Protein AF-A0A936CNR9-F1 (afdb_monomer_lite)

Foldseek 3Di:
DDDVVVVVLLCDLQVDDQDACVQAPLHHHPDDPPCVSDDPDDDDGHSVNSVVRVLQLLLWAFAPPGDTHGDPDPVLSVQLVVLVVVCCVVAVVDPVNPLEDPPQSNLSSNLSVVQCLVCVVPPDRDCVPDDQWDADPVRGIYGHGHNPDPVSPPPD

Structure (mmCIF, N/CA/C/O backbone):
data_AF-A0A936CNR9-F1
#
_entry.id   AF-A0A936CNR9-F1
#
loop_
_atom_site.group_PDB
_atom_site.id
_atom_site.type_symbol
_atom_site.label_atom_id
_atom_site.label_alt_id
_atom_site.label_comp_id
_atom_site.label_asym_id
_atom_site.label_entity_id
_atom_site.label_seq_id
_atom_site.pdbx_PDB_ins_code
_atom_site.Cartn_x
_atom_site.Cartn_y
_atom_site.Cartn_z
_atom_site.occupancy
_atom_site.B_iso_or_equiv
_atom_site.auth_seq_id
_atom_site.auth_comp_id
_atom_site.auth_asym_id
_atom_site.auth_atom_id
_atom_site.pdbx_PDB_model_num
ATOM 1 N N . MET A 1 1 ? 12.093 21.769 -4.227 1.00 52.12 1 MET A N 1
ATOM 2 C CA . MET A 1 1 ? 13.228 20.841 -4.029 1.00 52.12 1 MET A CA 1
ATOM 3 C C . MET A 1 1 ? 12.918 19.589 -4.831 1.00 52.12 1 MET A C 1
ATOM 5 O O . MET A 1 1 ? 11.896 18.971 -4.563 1.00 52.12 1 MET A O 1
ATOM 9 N N . VAL A 1 2 ? 13.694 19.280 -5.871 1.00 58.59 2 VAL A N 1
ATOM 10 C CA . VAL A 1 2 ? 13.468 18.071 -6.682 1.00 58.59 2 VAL A CA 1
ATOM 11 C C . VAL A 1 2 ? 13.876 16.854 -5.850 1.00 58.59 2 VAL A C 1
ATOM 13 O O . VAL A 1 2 ? 14.953 16.842 -5.255 1.00 58.59 2 VAL A O 1
ATOM 16 N N . ASN A 1 3 ? 12.999 15.856 -5.747 1.00 85.56 3 ASN A N 1
ATOM 17 C CA . ASN A 1 3 ? 13.284 14.629 -5.010 1.00 85.56 3 ASN A CA 1
ATOM 18 C C . ASN A 1 3 ? 14.289 13.788 -5.813 1.00 85.56 3 ASN A C 1
ATOM 20 O O . ASN A 1 3 ? 13.908 13.142 -6.784 1.00 85.56 3 ASN A O 1
ATOM 24 N N . LYS A 1 4 ? 15.566 13.807 -5.411 1.00 90.31 4 LYS A N 1
ATOM 25 C CA . LYS A 1 4 ? 16.653 13.098 -6.104 1.00 90.31 4 LYS A CA 1
ATOM 26 C C . LYS A 1 4 ? 16.352 11.609 -6.308 1.00 90.31 4 LYS A C 1
ATOM 28 O O . LYS A 1 4 ? 16.539 11.105 -7.401 1.00 90.31 4 LYS A O 1
ATOM 33 N N . LYS A 1 5 ? 15.782 10.936 -5.301 1.00 86.31 5 LYS A N 1
ATOM 34 C CA . LYS A 1 5 ? 15.428 9.510 -5.402 1.00 86.31 5 LYS A CA 1
ATOM 35 C C . LYS A 1 5 ? 14.382 9.238 -6.481 1.00 86.31 5 LYS A C 1
ATOM 37 O O . LYS A 1 5 ? 14.422 8.190 -7.109 1.00 86.31 5 LYS A O 1
ATOM 42 N N . LEU A 1 6 ? 13.442 10.164 -6.669 1.00 88.25 6 LEU A N 1
ATOM 43 C CA . LEU A 1 6 ? 12.434 10.044 -7.718 1.00 88.25 6 LEU A CA 1
ATOM 44 C C . LEU A 1 6 ? 13.065 10.198 -9.106 1.00 88.25 6 LEU A C 1
ATOM 46 O O . LEU A 1 6 ? 12.706 9.453 -10.006 1.00 88.25 6 LEU A O 1
ATOM 50 N N . GLN A 1 7 ? 14.009 11.127 -9.272 1.00 90.25 7 GLN A N 1
ATOM 51 C CA . GLN A 1 7 ? 14.729 11.291 -10.540 1.00 90.25 7 GLN A CA 1
ATOM 52 C C . GLN A 1 7 ? 15.596 10.070 -10.849 1.00 90.25 7 GLN A C 1
ATOM 54 O O . GLN A 1 7 ? 15.461 9.506 -11.926 1.00 90.25 7 GLN A O 1
ATOM 59 N N . ASP A 1 8 ? 16.373 9.592 -9.871 1.00 89.56 8 ASP A N 1
ATOM 60 C CA . ASP A 1 8 ? 17.184 8.378 -10.015 1.00 89.56 8 ASP A CA 1
ATOM 61 C C . ASP A 1 8 ? 16.314 7.162 -10.401 1.00 89.56 8 ASP A C 1
ATOM 63 O O . ASP A 1 8 ? 16.738 6.298 -11.167 1.00 89.56 8 ASP A O 1
ATOM 67 N N . PHE A 1 9 ? 15.087 7.079 -9.871 1.00 89.38 9 PHE A N 1
ATOM 68 C CA . PHE A 1 9 ? 14.122 6.049 -10.250 1.00 89.38 9 PHE A CA 1
ATOM 69 C C . PHE A 1 9 ? 13.637 6.213 -11.695 1.00 89.38 9 PHE A C 1
ATOM 71 O O . PHE A 1 9 ? 13.687 5.243 -12.445 1.00 89.38 9 PHE A O 1
ATOM 78 N N . ILE A 1 10 ? 13.199 7.415 -12.090 1.00 90.88 10 ILE A N 1
ATOM 79 C CA . ILE A 1 10 ? 12.713 7.698 -13.452 1.00 90.88 10 ILE A CA 1
ATOM 80 C C . ILE A 1 10 ? 13.811 7.398 -14.474 1.00 90.88 10 ILE A C 1
ATOM 82 O O . ILE A 1 10 ? 13.576 6.667 -15.427 1.00 90.88 10 ILE A O 1
ATOM 86 N N . GLU A 1 11 ? 15.034 7.878 -14.253 1.00 90.75 11 GLU A N 1
ATOM 87 C CA . GLU A 1 11 ? 16.159 7.618 -15.157 1.00 90.75 11 GLU A CA 1
ATOM 88 C C . GLU A 1 11 ? 16.412 6.115 -15.341 1.00 90.75 11 GLU A C 1
ATOM 90 O O . GLU A 1 11 ? 16.623 5.653 -16.464 1.00 90.75 11 GLU A O 1
ATOM 95 N N . LYS A 1 12 ? 16.341 5.321 -14.266 1.00 87.94 12 LYS A N 1
ATOM 96 C CA . LYS A 1 12 ? 16.475 3.858 -14.352 1.00 87.94 12 LYS A CA 1
ATOM 97 C C . LYS A 1 12 ? 15.287 3.186 -15.040 1.00 87.94 12 LYS A C 1
ATOM 99 O O . LYS A 1 12 ? 15.487 2.254 -15.813 1.00 87.94 12 LYS A O 1
ATOM 104 N N . ALA A 1 13 ? 14.071 3.645 -14.760 1.00 88.75 13 ALA A N 1
ATOM 105 C CA . ALA A 1 13 ? 12.848 3.119 -15.354 1.00 88.75 13 ALA A CA 1
ATOM 106 C C . ALA A 1 13 ? 12.725 3.443 -16.851 1.00 88.75 13 ALA A C 1
ATOM 108 O O . ALA A 1 13 ? 12.084 2.686 -17.565 1.00 88.75 13 ALA A O 1
ATOM 109 N N . GLU A 1 14 ? 13.341 4.524 -17.339 1.00 89.50 14 GLU A N 1
ATOM 110 C CA . GLU A 1 14 ? 13.354 4.886 -18.766 1.00 89.50 14 GLU A CA 1
ATOM 111 C C . GLU A 1 14 ? 14.557 4.300 -19.524 1.00 89.50 14 GLU A C 1
ATOM 113 O O . GLU A 1 14 ? 14.479 4.042 -20.723 1.00 89.50 14 GLU A O 1
ATOM 118 N N . SER A 1 15 ? 15.682 4.052 -18.847 1.00 86.25 15 SER A N 1
ATOM 119 C CA . SER A 1 15 ? 16.909 3.522 -19.472 1.00 86.25 15 SER A CA 1
ATOM 120 C C . SER A 1 15 ? 16.942 1.993 -19.622 1.00 86.25 15 SER A C 1
ATOM 122 O O . SER A 1 15 ? 18.002 1.440 -19.923 1.00 86.25 15 SER A O 1
ATOM 124 N N . VAL A 1 16 ? 15.801 1.321 -19.410 1.00 74.12 16 VAL A N 1
ATOM 125 C CA . VAL A 1 16 ? 15.668 -0.121 -19.134 1.00 74.12 16 VAL A CA 1
ATOM 126 C C . VAL A 1 16 ? 16.593 -1.000 -19.975 1.00 74.12 16 VAL A C 1
ATOM 128 O O . VAL A 1 16 ? 16.367 -1.254 -21.158 1.00 74.12 16 VAL A O 1
ATOM 131 N N . LYS A 1 17 ? 17.595 -1.551 -19.296 1.00 69.69 17 LYS A N 1
ATOM 132 C CA . LYS A 1 17 ? 18.256 -2.811 -19.627 1.00 69.69 17 LYS A CA 1
ATOM 133 C C . LYS A 1 17 ? 18.153 -3.672 -18.374 1.00 69.69 17 LYS A C 1
ATOM 135 O O . LYS A 1 17 ? 18.606 -3.227 -17.327 1.00 69.69 17 LYS A O 1
ATOM 140 N N . ASP A 1 18 ? 17.515 -4.835 -18.488 1.00 74.25 18 ASP A N 1
ATOM 141 C CA . ASP A 1 18 ? 17.369 -5.843 -17.427 1.00 74.25 18 ASP A CA 1
ATOM 142 C C . ASP A 1 18 ? 16.858 -5.291 -16.079 1.00 74.25 18 ASP A C 1
ATOM 144 O O . ASP A 1 18 ? 17.632 -5.094 -15.141 1.00 74.25 18 ASP A O 1
ATOM 148 N N . PRO A 1 19 ? 15.547 -5.017 -15.957 1.00 81.94 19 PRO A N 1
ATOM 149 C CA . PRO A 1 19 ? 14.991 -4.504 -14.715 1.00 81.94 19 PRO A CA 1
ATOM 150 C C . PRO A 1 19 ? 15.034 -5.532 -13.585 1.00 81.94 19 PRO A C 1
ATOM 152 O O . PRO A 1 19 ? 14.802 -6.725 -13.784 1.00 81.94 19 PRO A O 1
ATOM 155 N N . ASP A 1 20 ? 15.275 -5.031 -12.377 1.00 85.00 20 ASP A N 1
ATOM 156 C CA . ASP A 1 20 ? 15.376 -5.822 -11.157 1.00 85.00 20 ASP A CA 1
ATOM 157 C C . ASP A 1 20 ? 14.354 -5.380 -10.099 1.00 85.00 20 ASP A C 1
ATOM 159 O O . ASP A 1 20 ? 13.642 -4.383 -10.253 1.00 85.00 20 ASP A O 1
ATOM 163 N N . ALA A 1 21 ? 14.318 -6.106 -8.981 1.00 83.06 21 ALA A N 1
ATOM 164 C CA . ALA A 1 21 ? 13.454 -5.824 -7.834 1.00 83.06 21 ALA A CA 1
ATOM 165 C C . ALA A 1 21 ? 13.589 -4.396 -7.260 1.00 83.06 21 ALA A C 1
ATOM 167 O O . ALA A 1 21 ? 12.719 -3.955 -6.507 1.00 83.06 21 ALA A O 1
ATOM 168 N N . SER A 1 22 ? 14.679 -3.674 -7.555 1.00 81.44 22 SER A N 1
ATOM 169 C CA . SER A 1 22 ? 14.885 -2.302 -7.078 1.00 81.44 22 SER A CA 1
ATOM 170 C C . SER A 1 22 ? 14.088 -1.275 -7.878 1.00 81.44 22 SER A C 1
ATOM 172 O O . SER A 1 22 ? 13.784 -0.200 -7.353 1.00 81.44 22 SER A O 1
ATOM 174 N N . ILE A 1 23 ? 13.734 -1.605 -9.122 1.00 86.00 23 ILE A N 1
ATOM 175 C CA . ILE A 1 23 ? 12.967 -0.729 -10.006 1.00 86.00 23 ILE A CA 1
ATOM 176 C C . ILE A 1 23 ? 11.639 -1.322 -10.445 1.00 86.00 23 ILE A C 1
ATOM 178 O O . ILE A 1 23 ? 10.779 -0.546 -10.829 1.00 86.00 23 ILE A O 1
ATOM 182 N N . ALA A 1 24 ? 11.415 -2.629 -10.331 1.00 87.81 24 ALA A N 1
ATOM 183 C CA . ALA A 1 24 ? 10.168 -3.267 -10.731 1.00 87.81 24 ALA A CA 1
ATOM 184 C C . ALA A 1 24 ? 9.710 -4.305 -9.699 1.00 87.81 24 ALA A C 1
ATOM 186 O O . ALA A 1 24 ? 10.431 -5.240 -9.351 1.00 87.81 24 ALA A O 1
ATOM 187 N N . ILE A 1 25 ? 8.482 -4.160 -9.202 1.00 86.44 25 ILE A N 1
ATOM 188 C CA . ILE A 1 25 ? 7.941 -5.079 -8.198 1.00 86.44 25 ILE A CA 1
ATOM 189 C C . ILE A 1 25 ? 7.642 -6.433 -8.847 1.00 86.44 25 ILE A C 1
ATOM 191 O O . ILE A 1 25 ? 6.985 -6.505 -9.882 1.00 86.44 25 ILE A O 1
ATOM 195 N N . GLY A 1 26 ? 8.113 -7.515 -8.220 1.00 79.56 26 GLY A N 1
ATOM 196 C CA . GLY A 1 26 ? 7.938 -8.884 -8.719 1.00 79.56 26 GLY A CA 1
ATOM 197 C C . GLY A 1 26 ? 9.051 -9.372 -9.651 1.00 79.56 26 GLY A C 1
ATOM 198 O O . GLY A 1 26 ? 9.012 -10.528 -10.066 1.00 79.56 26 GLY A O 1
ATOM 199 N N . TYR A 1 27 ? 10.039 -8.526 -9.947 1.00 83.94 27 TYR A N 1
ATOM 200 C CA . TYR A 1 27 ? 11.239 -8.905 -10.689 1.00 83.94 27 TYR A CA 1
ATOM 201 C C . TYR A 1 27 ? 12.298 -9.501 -9.753 1.00 83.94 27 TYR A C 1
ATOM 203 O O . TYR A 1 27 ? 12.283 -9.223 -8.551 1.00 83.94 27 TYR A O 1
ATOM 211 N N . PRO A 1 28 ? 13.225 -10.324 -10.272 1.00 79.19 28 PRO A N 1
ATOM 212 C CA . PRO A 1 28 ? 14.305 -10.879 -9.466 1.00 79.19 28 PRO A CA 1
ATOM 213 C C . PRO A 1 28 ? 15.239 -9.776 -8.948 1.00 79.19 28 PRO A C 1
ATOM 215 O O . PRO A 1 28 ? 15.401 -8.726 -9.569 1.00 79.19 28 PRO A O 1
ATOM 218 N N . ALA A 1 29 ? 15.879 -10.009 -7.803 1.00 75.75 29 ALA A N 1
ATOM 219 C CA . ALA A 1 29 ? 16.948 -9.137 -7.324 1.00 75.75 29 ALA A CA 1
ATOM 220 C C . ALA A 1 29 ? 18.267 -9.434 -8.060 1.00 75.75 29 ALA A C 1
ATOM 222 O O . ALA A 1 29 ? 18.572 -10.594 -8.334 1.00 75.75 29 ALA A O 1
ATOM 223 N N . THR A 1 30 ? 19.062 -8.393 -8.323 1.00 67.44 30 THR A N 1
ATOM 224 C CA . THR A 1 30 ? 20.357 -8.496 -9.024 1.00 67.44 30 THR A CA 1
ATOM 225 C C . THR A 1 30 ? 21.430 -9.203 -8.188 1.00 67.44 30 THR A C 1
ATOM 227 O O . THR A 1 30 ? 22.195 -9.998 -8.724 1.00 67.44 30 THR A O 1
ATOM 230 N N . GLU A 1 31 ? 21.457 -8.986 -6.865 1.00 60.88 31 GLU A N 1
ATOM 231 C CA . GLU A 1 31 ? 22.358 -9.681 -5.933 1.00 60.88 31 GLU A CA 1
ATOM 232 C C . GLU A 1 31 ? 21.641 -10.024 -4.614 1.00 60.88 31 GLU A C 1
ATOM 234 O O . GLU A 1 31 ? 21.245 -9.138 -3.856 1.00 60.88 31 GLU A O 1
ATOM 239 N N . GLY A 1 32 ? 21.489 -11.319 -4.314 1.00 56.34 32 GLY A N 1
ATOM 240 C CA . GLY A 1 32 ? 21.012 -11.805 -3.013 1.00 56.34 32 GLY A CA 1
ATOM 241 C C . GLY A 1 32 ? 19.648 -12.510 -3.007 1.00 56.34 32 GLY A C 1
ATOM 242 O O . GLY A 1 32 ? 18.881 -12.487 -3.962 1.00 56.34 32 GLY A O 1
ATOM 243 N N . ALA A 1 33 ? 19.393 -13.204 -1.894 1.00 46.00 33 ALA A N 1
ATOM 244 C CA . ALA A 1 33 ? 18.447 -14.306 -1.701 1.00 46.00 33 ALA A CA 1
ATOM 245 C C . ALA A 1 33 ? 16.938 -13.959 -1.735 1.00 46.00 33 ALA A C 1
ATOM 247 O O . ALA A 1 33 ? 16.200 -14.312 -0.818 1.00 46.00 33 ALA A O 1
ATOM 248 N N . THR A 1 34 ? 16.438 -13.356 -2.813 1.00 50.69 34 THR A N 1
ATOM 249 C CA . THR A 1 34 ? 15.027 -13.513 -3.224 1.00 50.69 34 THR A CA 1
ATOM 250 C C . THR A 1 34 ? 14.930 -14.464 -4.416 1.00 50.69 34 THR A C 1
ATOM 252 O O . THR A 1 34 ? 14.230 -14.223 -5.396 1.00 50.69 34 THR A O 1
ATOM 255 N N . SER A 1 35 ? 15.614 -15.610 -4.309 1.00 49.91 35 SER A N 1
ATOM 256 C CA . SER A 1 35 ? 15.583 -16.708 -5.288 1.00 49.91 35 SER A CA 1
ATOM 257 C C . SER A 1 35 ? 14.169 -17.214 -5.603 1.00 49.91 35 SER A C 1
ATOM 259 O O . SER A 1 35 ? 13.968 -17.852 -6.629 1.00 49.91 35 SER A O 1
ATOM 261 N N . GLY A 1 36 ? 13.180 -16.899 -4.759 1.00 53.69 36 GLY A N 1
ATOM 262 C CA . GLY A 1 36 ? 11.773 -17.237 -4.976 1.00 53.69 36 GLY A CA 1
ATOM 263 C C . GLY A 1 36 ? 11.103 -16.519 -6.154 1.00 53.69 36 GLY A C 1
ATOM 264 O O . GLY A 1 36 ? 10.025 -16.939 -6.556 1.00 53.69 36 GLY A O 1
ATOM 265 N N . GLN A 1 37 ? 11.715 -15.465 -6.707 1.00 64.00 37 GLN A N 1
ATOM 266 C CA . GLN A 1 37 ? 11.209 -14.750 -7.891 1.00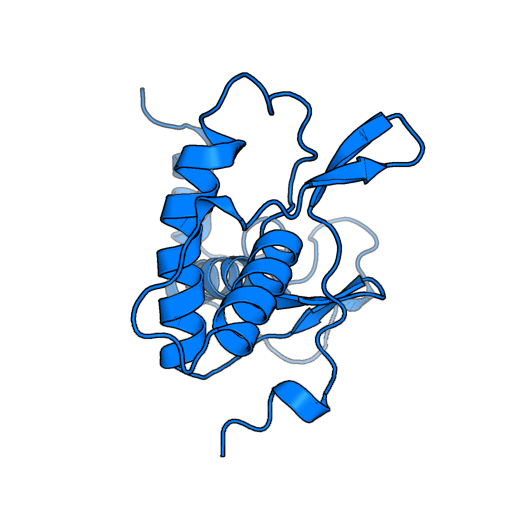 64.00 37 GLN A CA 1
ATOM 267 C C . GLN A 1 37 ? 12.078 -14.962 -9.139 1.00 64.00 37 GLN A C 1
ATOM 269 O O . GLN A 1 37 ? 11.798 -14.394 -10.192 1.00 64.00 37 GLN A O 1
ATOM 274 N N . VAL A 1 38 ? 13.111 -15.808 -9.053 1.00 67.12 38 VAL A N 1
ATOM 275 C CA . VAL A 1 38 ? 13.867 -16.233 -10.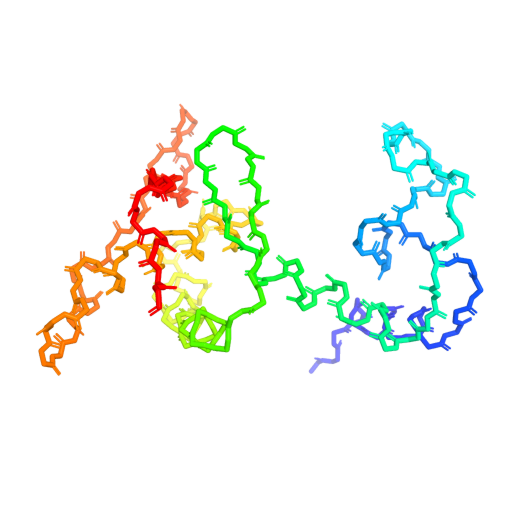234 1.00 67.12 38 VAL A CA 1
ATOM 276 C C . VAL A 1 38 ? 13.022 -17.262 -10.976 1.00 67.12 38 VAL A C 1
ATOM 278 O O . VAL A 1 38 ? 12.769 -18.357 -10.478 1.00 67.12 38 VAL A O 1
ATOM 281 N N . THR A 1 39 ? 12.557 -16.895 -12.165 1.00 69.50 39 THR A N 1
ATOM 282 C CA . THR A 1 39 ? 11.702 -17.734 -13.005 1.00 69.50 39 THR A CA 1
ATOM 283 C C . THR A 1 39 ? 12.316 -17.901 -14.388 1.00 69.50 39 THR A C 1
ATOM 285 O O . THR A 1 39 ? 12.972 -17.002 -14.905 1.00 69.50 39 THR A O 1
ATOM 288 N N . THR A 1 40 ? 12.103 -19.064 -15.003 1.00 76.56 40 THR A N 1
ATOM 289 C CA . THR A 1 40 ? 12.443 -19.298 -16.417 1.00 76.56 40 THR A CA 1
ATOM 290 C C . THR A 1 40 ? 11.431 -18.632 -17.359 1.00 76.56 40 THR A C 1
ATOM 292 O O . THR A 1 40 ? 11.657 -18.557 -18.564 1.00 76.56 40 THR A O 1
ATOM 295 N N . ILE A 1 41 ? 10.308 -18.140 -16.825 1.00 78.44 41 ILE A N 1
ATOM 296 C CA . ILE A 1 41 ? 9.324 -17.370 -17.584 1.00 78.44 41 ILE A CA 1
ATOM 297 C C . ILE A 1 41 ? 9.944 -16.019 -17.943 1.00 78.44 41 ILE A C 1
ATOM 299 O O . ILE A 1 41 ? 10.386 -15.277 -17.070 1.00 78.44 41 ILE A O 1
ATOM 303 N N . GLN A 1 42 ? 9.943 -15.683 -19.230 1.00 75.75 42 GLN A N 1
ATOM 304 C CA . GLN A 1 42 ? 10.328 -14.349 -19.675 1.00 75.75 42 GLN A CA 1
ATOM 305 C C . GLN A 1 42 ? 9.244 -13.355 -19.259 1.00 75.75 42 GLN A C 1
ATOM 307 O O . GLN A 1 42 ? 8.121 -13.402 -19.761 1.00 75.75 42 GLN A O 1
ATOM 312 N N . ILE A 1 43 ? 9.581 -12.474 -18.320 1.00 78.25 43 ILE A N 1
ATOM 313 C CA . ILE A 1 43 ? 8.695 -11.395 -17.895 1.00 78.25 43 ILE A CA 1
ATOM 314 C C . ILE A 1 43 ? 8.900 -10.230 -18.873 1.00 78.25 43 ILE A C 1
ATOM 316 O O . ILE A 1 43 ? 10.033 -9.760 -19.015 1.00 78.25 43 ILE A O 1
ATOM 320 N N . PRO A 1 44 ? 7.849 -9.779 -19.581 1.00 82.12 44 PRO A N 1
ATOM 321 C CA . PRO A 1 44 ? 7.967 -8.641 -20.478 1.00 82.12 44 PRO A CA 1
ATOM 322 C C . PRO A 1 44 ? 8.292 -7.393 -19.667 1.00 82.12 44 PRO A C 1
ATOM 324 O O . PRO A 1 44 ? 7.656 -7.149 -18.644 1.00 82.12 44 PRO A O 1
ATOM 327 N N . TYR A 1 45 ? 9.229 -6.586 -20.152 1.00 84.06 45 TYR A N 1
ATOM 328 C CA . TYR A 1 45 ? 9.592 -5.327 -19.522 1.00 84.06 45 TYR A CA 1
ATOM 329 C C . TYR A 1 45 ? 9.474 -4.149 -20.487 1.00 84.06 45 TYR A C 1
ATOM 331 O O . TYR A 1 45 ? 9.803 -4.235 -21.668 1.00 84.06 45 TYR A O 1
ATOM 339 N N . SER A 1 46 ? 9.012 -3.029 -19.946 1.00 90.56 46 SER A N 1
ATOM 340 C CA . SER A 1 46 ? 9.028 -1.689 -20.532 1.00 90.56 46 SER A CA 1
ATOM 341 C C . SER A 1 46 ? 8.943 -0.681 -19.384 1.00 90.56 46 SER A C 1
ATOM 343 O O . SER A 1 46 ? 8.606 -1.067 -18.261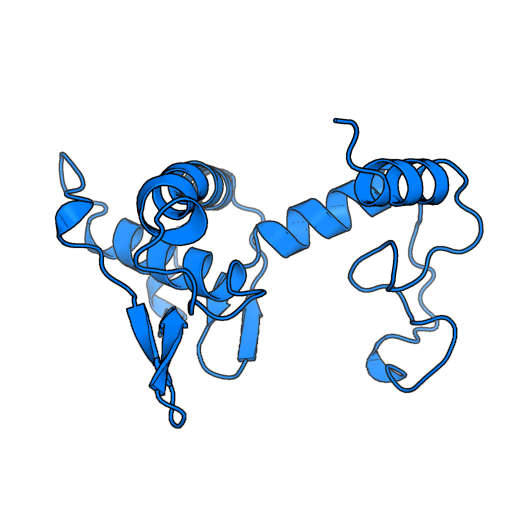 1.00 90.56 46 SER A O 1
ATOM 345 N N . SER A 1 47 ? 9.213 0.598 -19.642 1.00 91.44 47 SER A N 1
ATOM 346 C CA . SER A 1 47 ? 8.984 1.653 -18.646 1.00 91.44 47 SER A CA 1
ATOM 347 C C . SER A 1 47 ? 7.534 1.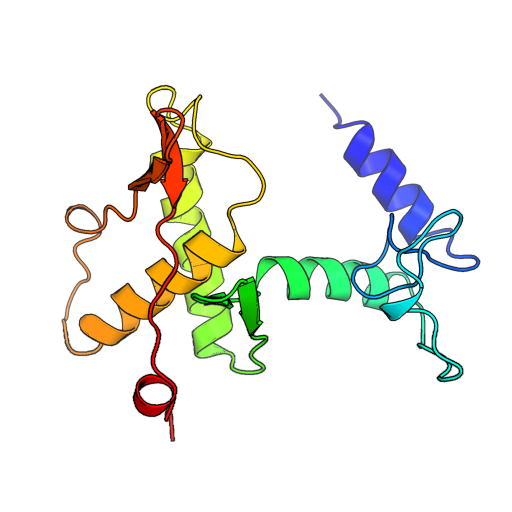629 -18.138 1.00 91.44 47 SER A C 1
ATOM 349 O O . SER A 1 47 ? 7.307 1.634 -16.930 1.00 91.44 47 SER A O 1
ATOM 351 N N . ASP A 1 48 ? 6.555 1.447 -19.030 1.00 91.56 48 ASP A N 1
ATOM 352 C CA . ASP A 1 48 ? 5.141 1.287 -18.662 1.00 91.56 48 ASP A CA 1
ATOM 353 C C . ASP A 1 48 ? 4.905 0.106 -17.712 1.00 91.56 48 ASP A C 1
ATOM 355 O O . ASP A 1 48 ? 4.240 0.263 -16.688 1.00 91.56 48 ASP A O 1
ATOM 359 N N . VAL A 1 49 ? 5.468 -1.074 -18.003 1.00 90.19 49 VAL A N 1
ATOM 360 C CA . VAL A 1 49 ? 5.343 -2.250 -17.122 1.00 90.19 49 VAL A CA 1
ATOM 361 C C . VAL A 1 49 ? 5.988 -1.982 -15.763 1.00 90.19 49 VAL A C 1
ATOM 363 O O . VAL A 1 49 ? 5.439 -2.372 -14.730 1.00 90.19 49 VAL A O 1
ATOM 366 N N . ILE A 1 50 ? 7.125 -1.285 -15.743 1.00 91.62 50 ILE A N 1
ATOM 367 C CA . ILE A 1 50 ? 7.805 -0.888 -14.511 1.00 91.62 50 ILE A CA 1
ATOM 368 C C . ILE A 1 50 ? 6.899 0.020 -13.673 1.00 91.62 50 ILE A C 1
ATOM 370 O O . ILE A 1 50 ? 6.637 -0.295 -12.509 1.00 91.62 50 ILE A O 1
ATOM 374 N N . TYR A 1 51 ? 6.355 1.094 -14.247 1.00 92.44 51 TYR A N 1
ATOM 375 C CA . TYR A 1 51 ? 5.438 1.987 -13.533 1.00 92.44 51 TYR A CA 1
ATOM 376 C C . TYR A 1 51 ? 4.181 1.254 -13.055 1.00 92.44 51 TYR A C 1
ATOM 378 O O . TYR A 1 51 ? 3.775 1.408 -11.900 1.00 92.44 51 TYR A O 1
ATOM 386 N N . LEU A 1 52 ? 3.595 0.408 -13.907 1.00 91.12 52 LEU A N 1
ATOM 387 C CA . LEU A 1 52 ? 2.426 -0.399 -13.563 1.00 91.12 52 LEU A CA 1
ATOM 388 C C . LEU A 1 52 ? 2.709 -1.373 -12.416 1.00 91.12 52 LEU A C 1
ATOM 390 O O . LEU A 1 52 ? 1.826 -1.575 -11.585 1.00 91.12 52 LEU A O 1
ATOM 394 N N . SER A 1 53 ? 3.923 -1.921 -12.302 1.00 90.50 53 SER A N 1
ATOM 395 C CA . SER A 1 53 ? 4.292 -2.790 -11.174 1.00 90.50 53 SER A CA 1
ATOM 396 C C . SER A 1 53 ? 4.217 -2.053 -9.828 1.00 90.50 53 SER A C 1
ATOM 398 O O . SER A 1 53 ? 3.688 -2.587 -8.851 1.00 90.50 53 SER A O 1
ATOM 400 N N . TRP A 1 54 ? 4.657 -0.791 -9.781 1.00 90.69 54 TRP A N 1
ATOM 401 C CA . TRP A 1 54 ? 4.577 0.044 -8.580 1.00 90.69 54 TRP A CA 1
ATOM 402 C C . TRP A 1 54 ? 3.156 0.494 -8.274 1.00 90.69 54 TRP A C 1
ATOM 404 O O . TRP A 1 54 ? 2.753 0.477 -7.112 1.00 90.69 54 TRP A O 1
ATOM 414 N N . ILE A 1 55 ? 2.388 0.872 -9.299 1.00 91.12 55 ILE A N 1
ATOM 415 C CA . ILE A 1 55 ? 0.973 1.224 -9.137 1.00 91.12 55 ILE A CA 1
ATOM 416 C C . ILE A 1 55 ? 0.202 0.014 -8.602 1.00 91.12 55 ILE A C 1
ATOM 418 O O . ILE A 1 55 ? -0.513 0.134 -7.609 1.00 91.12 55 ILE A O 1
ATOM 422 N N . GLY A 1 56 ? 0.405 -1.161 -9.202 1.00 90.94 56 GLY A N 1
ATOM 423 C CA . GLY A 1 56 ? -0.193 -2.416 -8.762 1.00 90.94 56 GLY A CA 1
ATOM 424 C C . GLY A 1 56 ? 0.168 -2.740 -7.316 1.00 90.94 56 GLY A C 1
ATOM 425 O O . GLY A 1 56 ? -0.725 -2.994 -6.511 1.00 90.94 56 GLY A O 1
ATOM 426 N N . SER A 1 57 ? 1.455 -2.656 -6.956 1.00 90.12 57 SER A N 1
ATOM 427 C CA . SER A 1 57 ? 1.907 -2.855 -5.573 1.00 90.12 57 SER A CA 1
ATOM 428 C C . SER A 1 57 ? 1.283 -1.852 -4.608 1.00 90.12 57 SER A C 1
ATOM 430 O O . SER A 1 57 ? 0.890 -2.237 -3.514 1.00 90.12 57 SER A O 1
ATOM 432 N N . GLY A 1 58 ? 1.161 -0.582 -4.997 1.00 92.62 58 GLY A N 1
ATOM 433 C CA . GLY A 1 58 ? 0.529 0.441 -4.168 1.00 92.62 58 GLY A CA 1
ATOM 434 C C . GLY A 1 58 ? -0.959 0.178 -3.931 1.00 92.62 58 GLY A C 1
ATOM 435 O O . GLY A 1 58 ? -1.459 0.487 -2.850 1.00 92.62 58 GLY A O 1
ATOM 436 N N . CYS A 1 59 ? -1.652 -0.407 -4.911 1.00 94.44 59 CYS A N 1
ATOM 437 C CA . CYS A 1 59 ? -3.070 -0.772 -4.849 1.00 94.44 59 CYS A CA 1
ATOM 438 C C . CYS A 1 59 ? -3.333 -2.156 -4.234 1.00 94.44 59 CYS A C 1
ATOM 440 O O . CYS A 1 59 ? -4.488 -2.572 -4.143 1.00 94.44 59 CYS A O 1
ATOM 442 N N . ALA A 1 60 ? -2.302 -2.885 -3.808 1.00 92.94 60 ALA A N 1
ATOM 443 C CA . ALA A 1 60 ? -2.482 -4.202 -3.220 1.00 92.94 60 ALA A CA 1
ATOM 444 C C . ALA A 1 60 ? -3.231 -4.117 -1.876 1.00 92.94 60 ALA A C 1
ATOM 446 O O . ALA A 1 60 ? -3.055 -3.180 -1.092 1.00 92.94 60 ALA A O 1
ATOM 447 N N . ILE A 1 61 ? -4.076 -5.107 -1.591 1.00 93.75 61 ILE A N 1
ATOM 448 C CA . ILE A 1 61 ? -4.824 -5.208 -0.335 1.00 93.75 61 ILE A CA 1
ATOM 449 C C . ILE A 1 61 ? -4.136 -6.210 0.587 1.00 93.75 61 ILE A C 1
ATOM 451 O O . ILE A 1 61 ? -4.137 -7.413 0.330 1.00 93.75 61 ILE A O 1
ATOM 455 N N . GLY A 1 62 ? -3.581 -5.715 1.691 1.00 91.25 62 GLY A N 1
ATOM 456 C CA . GLY A 1 62 ? -2.943 -6.535 2.712 1.00 91.25 62 GLY A CA 1
ATOM 457 C C . GLY A 1 62 ? -3.958 -7.155 3.669 1.00 91.25 62 GLY A C 1
ATOM 458 O O . GLY A 1 62 ? -4.738 -6.447 4.314 1.00 91.25 62 GLY A O 1
ATOM 459 N N . ILE A 1 63 ? -3.889 -8.474 3.830 1.00 88.56 63 ILE A N 1
ATOM 460 C CA . ILE A 1 63 ? -4.712 -9.234 4.776 1.00 88.56 63 ILE A CA 1
ATOM 461 C C . ILE A 1 63 ? -3.861 -9.871 5.884 1.00 88.56 63 ILE A C 1
ATOM 463 O O . ILE A 1 63 ? -2.624 -9.859 5.863 1.00 88.56 63 ILE A O 1
ATOM 467 N N . GLU A 1 64 ? -4.528 -10.395 6.909 1.00 85.62 64 GLU A N 1
ATOM 468 C CA . GLU A 1 64 ? -3.888 -11.206 7.943 1.00 85.62 64 GLU A CA 1
ATOM 469 C C . GLU A 1 64 ? -3.159 -12.418 7.324 1.00 85.62 64 GLU A C 1
ATOM 471 O O . GLU A 1 64 ? -3.586 -12.977 6.316 1.00 85.62 64 GLU A O 1
ATOM 476 N N . GLY A 1 65 ? -2.016 -12.799 7.903 1.00 82.31 65 GLY A N 1
ATOM 477 C CA . GLY A 1 65 ? -1.148 -13.855 7.359 1.00 82.31 65 GLY A CA 1
ATOM 478 C C . GLY A 1 65 ? -0.036 -13.365 6.426 1.00 82.31 65 GLY A C 1
ATOM 479 O O . GLY A 1 65 ? 0.742 -14.179 5.944 1.00 82.31 65 GLY A O 1
ATOM 480 N N . GLY A 1 66 ? 0.087 -12.050 6.206 1.00 80.94 66 GLY A N 1
ATOM 481 C CA . GLY A 1 66 ? 1.187 -11.476 5.417 1.00 80.94 66 GLY A CA 1
ATOM 482 C C . GLY A 1 66 ? 1.007 -11.615 3.906 1.00 80.94 66 GLY A C 1
ATOM 483 O O . GLY A 1 66 ? 1.977 -11.496 3.166 1.00 80.94 66 GLY A O 1
ATOM 484 N N . LEU A 1 67 ? -0.225 -11.862 3.461 1.00 84.12 67 LEU A N 1
ATOM 485 C CA . LEU A 1 67 ? -0.586 -11.930 2.052 1.00 84.12 67 LEU A CA 1
ATOM 486 C C . LEU A 1 67 ? -1.090 -10.567 1.571 1.00 84.12 67 LEU A C 1
ATOM 488 O O . LEU A 1 67 ? -1.810 -9.874 2.297 1.00 84.12 67 LEU A O 1
ATOM 492 N N . SER A 1 68 ? -0.758 -10.240 0.326 1.00 87.25 68 SER A N 1
ATOM 493 C CA . SER A 1 68 ? -1.330 -9.112 -0.407 1.00 87.25 68 SER A CA 1
ATOM 494 C C . SER A 1 68 ? -2.120 -9.646 -1.600 1.00 87.25 68 SER A C 1
ATOM 496 O O . SER A 1 68 ? -1.649 -10.528 -2.321 1.00 87.25 68 SER A O 1
ATOM 498 N N . ILE A 1 69 ? -3.338 -9.143 -1.781 1.00 88.56 69 ILE A N 1
ATOM 499 C CA . ILE A 1 69 ? -4.248 -9.530 -2.861 1.00 88.56 69 ILE A CA 1
ATOM 500 C C . ILE A 1 69 ? -4.333 -8.376 -3.858 1.00 88.56 69 ILE A C 1
ATOM 502 O O . ILE A 1 69 ? -4.517 -7.224 -3.467 1.00 88.56 69 ILE A O 1
ATOM 506 N N . TYR A 1 70 ? -4.223 -8.702 -5.141 1.00 89.56 70 TYR A N 1
ATOM 507 C CA . TYR A 1 70 ? -4.385 -7.764 -6.246 1.00 89.56 70 TYR A CA 1
ATOM 508 C C . TYR A 1 70 ? -5.776 -7.932 -6.856 1.00 89.56 70 TYR A C 1
ATOM 510 O O . TYR A 1 70 ? -6.250 -9.058 -7.009 1.00 89.56 70 TYR A O 1
ATOM 518 N N . PHE A 1 71 ? -6.420 -6.818 -7.202 1.00 86.88 71 PHE A N 1
ATOM 519 C CA . PHE A 1 71 ? -7.755 -6.798 -7.793 1.00 86.88 71 PHE A CA 1
ATOM 520 C C . PHE A 1 71 ? -7.731 -6.074 -9.131 1.00 86.88 71 PHE A C 1
ATOM 522 O O . PHE A 1 71 ? -7.232 -4.955 -9.217 1.00 86.88 71 PHE A O 1
ATOM 529 N N . ASP A 1 72 ? -8.340 -6.691 -10.138 1.00 89.50 72 ASP A N 1
ATOM 530 C CA . ASP A 1 72 ? -8.685 -6.044 -11.403 1.00 89.50 72 ASP A CA 1
ATOM 531 C C . ASP A 1 72 ? -10.174 -5.670 -11.391 1.00 89.50 72 ASP A C 1
ATOM 533 O O . ASP A 1 72 ? -11.004 -6.211 -12.116 1.00 89.50 72 ASP A O 1
ATOM 537 N N . ASN A 1 73 ? -10.544 -4.808 -10.442 1.00 90.38 73 ASN A N 1
ATOM 538 C CA . ASN A 1 73 ? -11.896 -4.276 -10.324 1.00 90.38 73 ASN A CA 1
ATOM 539 C C . ASN A 1 73 ? -11.814 -2.757 -10.169 1.00 90.38 73 ASN A C 1
ATOM 541 O O . ASN A 1 73 ? -11.230 -2.245 -9.213 1.00 90.38 73 ASN A O 1
ATOM 545 N N . LYS A 1 74 ? -12.413 -2.037 -11.121 1.00 92.25 74 LYS A N 1
ATOM 546 C CA . LYS A 1 74 ? -12.348 -0.573 -11.196 1.00 92.25 74 LYS A CA 1
ATOM 547 C C . LYS A 1 74 ? -12.855 0.111 -9.926 1.00 92.25 74 LYS A C 1
ATOM 549 O O . LYS A 1 74 ? -12.251 1.090 -9.497 1.00 92.25 74 LYS A O 1
ATOM 554 N N . GLU A 1 75 ? -13.952 -0.372 -9.351 1.00 90.12 75 GLU A N 1
ATOM 555 C CA . GLU A 1 75 ? -14.568 0.234 -8.168 1.00 90.12 75 GLU A CA 1
ATOM 556 C C . GLU A 1 75 ? -13.656 0.074 -6.954 1.00 90.12 75 GLU A C 1
ATOM 558 O O . GLU A 1 75 ? -13.345 1.061 -6.294 1.00 90.12 75 GLU A O 1
ATOM 563 N N . VAL A 1 76 ? -13.115 -1.130 -6.741 1.00 90.44 76 VAL A N 1
ATOM 564 C CA . VAL A 1 76 ? -12.136 -1.398 -5.677 1.00 90.44 76 VAL A CA 1
ATOM 565 C C . VAL A 1 76 ? -10.902 -0.505 -5.827 1.00 90.44 76 VAL A C 1
ATOM 567 O O . VAL A 1 76 ? -10.486 0.137 -4.862 1.00 90.44 76 VAL A O 1
ATOM 570 N N . LEU A 1 77 ? -10.327 -0.419 -7.031 1.00 93.00 77 LEU A N 1
ATOM 571 C CA . LEU A 1 77 ? -9.141 0.405 -7.290 1.00 93.00 77 LEU A CA 1
ATOM 572 C C . LEU A 1 77 ? -9.412 1.898 -7.051 1.00 93.00 77 LEU A C 1
ATOM 574 O O . LEU A 1 77 ? -8.583 2.588 -6.452 1.00 93.00 77 LEU A O 1
ATOM 578 N N . LEU A 1 78 ? -10.577 2.396 -7.475 1.00 92.94 78 LEU A N 1
ATOM 579 C CA . LEU A 1 78 ? -10.970 3.786 -7.256 1.00 92.94 78 LEU A CA 1
ATOM 580 C C . LEU A 1 78 ? -11.195 4.075 -5.767 1.00 92.94 78 LEU A C 1
ATOM 582 O O . LEU A 1 78 ? -10.682 5.075 -5.263 1.00 92.94 78 LEU A O 1
ATOM 586 N N . SER A 1 79 ? -11.865 3.173 -5.043 1.00 92.25 79 SER A N 1
ATOM 587 C CA . SER A 1 79 ? -12.047 3.293 -3.595 1.00 92.25 79 SER A CA 1
ATOM 588 C C . SER A 1 79 ? -10.709 3.345 -2.860 1.00 92.25 79 SER A C 1
ATOM 590 O O . SER A 1 79 ? -10.535 4.186 -1.981 1.00 92.25 79 SER A O 1
ATOM 592 N N . ILE A 1 80 ? -9.735 2.502 -3.224 1.00 94.88 80 ILE A N 1
ATOM 593 C CA . ILE A 1 80 ? -8.381 2.542 -2.642 1.00 94.88 80 ILE A CA 1
ATOM 594 C C . ILE A 1 80 ? -7.735 3.913 -2.860 1.00 94.88 80 ILE A C 1
ATOM 596 O O . ILE A 1 80 ? -7.245 4.530 -1.907 1.00 94.88 80 ILE A O 1
ATOM 600 N N . TYR A 1 81 ? -7.762 4.404 -4.100 1.00 93.75 81 TYR A N 1
ATOM 601 C CA . TYR A 1 81 ? -7.189 5.699 -4.456 1.00 93.75 81 TYR A CA 1
ATOM 602 C C . TYR A 1 81 ? -7.807 6.852 -3.648 1.00 93.75 81 TYR A C 1
ATOM 604 O O . TYR A 1 81 ? -7.085 7.724 -3.152 1.00 93.75 81 TYR A O 1
ATOM 612 N N . GLU A 1 82 ? -9.129 6.853 -3.471 1.00 92.06 82 GLU A N 1
ATOM 613 C CA . GLU A 1 82 ? -9.828 7.840 -2.642 1.00 92.06 82 GLU A CA 1
ATOM 614 C C . GLU A 1 82 ? -9.405 7.748 -1.173 1.00 92.06 82 GLU A C 1
ATOM 616 O O . GLU A 1 82 ? -9.071 8.766 -0.556 1.00 92.06 82 GLU A O 1
ATOM 621 N N . GLY A 1 83 ? -9.293 6.527 -0.645 1.00 93.56 83 GLY A N 1
ATOM 622 C CA . GLY A 1 83 ? -8.802 6.265 0.706 1.00 93.56 83 GLY A CA 1
ATOM 623 C C . GLY A 1 83 ? -7.395 6.800 0.963 1.00 93.56 83 GLY A C 1
ATOM 624 O O . GLY A 1 83 ? -7.083 7.197 2.086 1.00 93.56 83 GLY A O 1
ATOM 625 N N . TRP A 1 84 ? -6.528 6.888 -0.050 1.00 95.56 84 TRP A N 1
ATOM 626 C CA . TRP A 1 84 ? -5.184 7.451 0.125 1.00 95.56 84 TRP A CA 1
ATOM 627 C C . TRP A 1 84 ? -5.181 8.938 0.481 1.00 95.56 84 TRP A C 1
ATOM 629 O O . TRP A 1 84 ? -4.232 9.404 1.118 1.00 95.56 84 TRP A O 1
ATOM 639 N N . LYS A 1 85 ? -6.206 9.700 0.076 1.00 93.75 85 LYS A N 1
ATOM 640 C CA . LYS A 1 85 ? -6.349 11.108 0.483 1.00 93.75 85 LYS A CA 1
ATOM 641 C C . LYS A 1 85 ? -6.546 11.182 1.998 1.00 93.75 85 LYS A C 1
ATOM 643 O O . LYS A 1 85 ? -5.751 11.823 2.684 1.00 93.75 85 LYS A O 1
ATOM 648 N N . ILE A 1 86 ? -7.484 10.386 2.513 1.00 93.25 86 ILE A N 1
ATOM 649 C CA . ILE A 1 86 ? -7.767 10.263 3.948 1.00 93.25 86 ILE A CA 1
ATOM 650 C C . ILE A 1 86 ? -6.540 9.754 4.713 1.00 93.25 86 ILE A C 1
ATOM 652 O O . ILE A 1 86 ? -6.201 10.295 5.765 1.00 93.25 86 ILE A O 1
ATOM 656 N N . TYR A 1 87 ? -5.824 8.763 4.172 1.00 94.81 87 TYR A N 1
ATOM 657 C CA . TYR A 1 87 ? -4.615 8.229 4.801 1.00 94.81 87 TYR A CA 1
ATOM 658 C C . TYR A 1 87 ? -3.552 9.306 5.023 1.00 94.81 87 TYR A C 1
ATOM 660 O O . TYR A 1 87 ? -2.969 9.427 6.106 1.00 94.81 87 TYR A O 1
ATOM 668 N N . ARG A 1 88 ? -3.300 10.103 3.978 1.00 93.56 88 ARG A N 1
ATOM 669 C CA . ARG A 1 88 ? -2.307 11.173 4.013 1.00 93.56 88 ARG A CA 1
ATOM 670 C C . ARG A 1 88 ? -2.698 12.263 4.995 1.00 93.56 88 ARG A C 1
ATOM 672 O O . ARG A 1 88 ? -1.871 12.648 5.815 1.00 93.56 88 ARG A O 1
ATOM 679 N N . GLU A 1 89 ? -3.939 12.729 4.926 1.00 92.19 89 GLU A N 1
ATOM 680 C CA . GLU A 1 89 ? -4.440 13.819 5.765 1.00 92.19 89 GLU A CA 1
ATOM 681 C C . GLU A 1 89 ? -4.491 13.435 7.245 1.00 92.19 89 GLU A C 1
ATOM 683 O O . GLU A 1 89 ? -3.994 14.178 8.092 1.00 92.19 89 GLU A O 1
ATOM 688 N N . LYS A 1 90 ? -5.034 12.255 7.571 1.00 91.06 90 LYS A N 1
ATOM 689 C CA . LYS A 1 90 ? -5.211 11.836 8.966 1.00 91.06 90 LYS A CA 1
ATOM 690 C C . LYS A 1 90 ? -3.923 11.349 9.621 1.00 91.06 90 LYS A C 1
ATOM 692 O O . LYS A 1 90 ? -3.729 11.614 10.810 1.00 91.06 90 LYS A O 1
ATOM 697 N N . TYR A 1 91 ? -3.058 10.660 8.871 1.00 92.31 91 TYR A N 1
ATOM 698 C CA . TYR A 1 91 ? -1.926 9.927 9.443 1.00 92.31 91 TYR A CA 1
ATOM 699 C C . TYR A 1 91 ? -0.571 10.408 8.928 1.00 92.31 91 TYR A C 1
ATOM 701 O O . TYR A 1 91 ? 0.225 10.899 9.723 1.00 92.31 91 TYR A O 1
ATOM 709 N N . LEU A 1 92 ? -0.284 10.304 7.625 1.00 91.38 92 LEU A N 1
ATOM 710 C CA . LEU A 1 92 ? 1.088 10.521 7.131 1.00 91.38 92 LEU A CA 1
ATOM 711 C C . LEU A 1 92 ? 1.580 11.965 7.289 1.00 91.38 92 LEU A C 1
ATOM 713 O O . LEU A 1 92 ? 2.744 12.182 7.618 1.00 91.38 92 LEU A O 1
ATOM 717 N N . ASN A 1 93 ? 0.700 12.946 7.090 1.00 92.69 93 ASN A N 1
ATOM 718 C CA . ASN A 1 93 ? 1.035 14.365 7.228 1.00 92.69 93 ASN A CA 1
ATOM 719 C C . ASN A 1 93 ? 0.823 14.886 8.660 1.00 92.69 93 ASN A C 1
ATOM 721 O O . ASN A 1 93 ? 1.116 16.046 8.950 1.00 92.69 93 ASN A O 1
ATOM 725 N N . ASN A 1 94 ? 0.316 14.048 9.566 1.00 90.75 94 ASN A N 1
ATOM 726 C CA . ASN A 1 94 ? 0.001 14.432 10.931 1.00 90.75 94 ASN A CA 1
ATOM 727 C C . ASN A 1 94 ? 1.148 14.061 11.883 1.00 90.75 94 ASN A C 1
ATOM 729 O O . ASN A 1 94 ? 1.493 12.894 12.074 1.00 90.75 94 ASN A O 1
ATOM 733 N N . ASN A 1 95 ? 1.706 15.073 12.553 1.00 89.62 95 ASN A N 1
ATOM 734 C CA . ASN A 1 95 ? 2.836 14.915 13.469 1.00 89.62 95 ASN A CA 1
ATOM 735 C C . ASN A 1 95 ? 2.568 13.953 14.643 1.00 89.62 95 ASN A C 1
ATOM 737 O O . ASN A 1 95 ? 3.524 13.389 15.181 1.00 89.62 95 ASN A O 1
ATOM 741 N N . ALA A 1 96 ? 1.305 13.737 15.027 1.00 87.75 96 ALA A N 1
ATOM 742 C CA . ALA A 1 96 ? 0.931 12.773 16.064 1.00 87.75 96 ALA A CA 1
ATOM 743 C C . ALA A 1 96 ? 1.303 11.325 15.689 1.00 87.75 96 ALA A C 1
ATOM 745 O O . ALA A 1 96 ? 1.564 10.505 16.568 1.00 87.75 96 ALA A O 1
ATOM 746 N N . TYR A 1 97 ? 1.407 11.026 14.391 1.00 89.50 97 TYR A N 1
ATOM 747 C CA . TYR A 1 97 ? 1.689 9.692 13.862 1.00 89.50 97 TYR A CA 1
ATOM 748 C C . TYR A 1 97 ? 3.106 9.557 13.289 1.00 89.50 97 TYR A C 1
ATOM 750 O O . TYR A 1 97 ? 3.376 8.640 12.521 1.00 89.50 97 TYR A O 1
ATOM 758 N N . LYS A 1 98 ? 4.064 10.396 13.713 1.00 85.94 98 LYS A N 1
ATOM 759 C CA . LYS A 1 98 ? 5.484 10.272 13.303 1.00 85.94 98 LYS A CA 1
ATOM 760 C C . LYS A 1 98 ? 6.114 8.906 13.595 1.00 85.94 98 LYS A C 1
ATOM 762 O O . LYS A 1 98 ? 7.104 8.551 12.969 1.00 85.94 98 LYS A O 1
ATOM 767 N N . LYS A 1 99 ? 5.572 8.168 14.568 1.00 88.56 99 LYS A N 1
ATOM 768 C CA . LYS A 1 99 ? 6.004 6.808 14.934 1.00 88.56 99 LYS A CA 1
ATOM 769 C C . LYS A 1 99 ? 5.210 5.711 14.217 1.00 88.56 99 LYS A C 1
ATOM 771 O O . LYS A 1 99 ? 5.305 4.549 14.610 1.00 88.56 99 LYS A O 1
ATOM 776 N N . LEU A 1 100 ? 4.390 6.067 13.226 1.00 91.56 100 LEU A N 1
ATOM 777 C CA . LEU A 1 100 ? 3.730 5.087 12.380 1.00 91.56 100 LEU A CA 1
ATOM 778 C C . LEU A 1 100 ? 4.793 4.327 11.592 1.00 91.56 100 LEU A C 1
ATOM 780 O O . LEU A 1 100 ? 5.670 4.918 10.963 1.00 91.56 100 LEU A O 1
ATOM 784 N N . SER A 1 101 ? 4.707 3.006 11.654 1.00 90.69 101 SER A N 1
ATOM 785 C CA . SER A 1 101 ? 5.582 2.107 10.916 1.00 90.69 101 SER A CA 1
ATOM 786 C C . SER A 1 101 ? 5.546 2.443 9.423 1.00 90.69 101 SER A C 1
ATOM 788 O O . SER A 1 101 ? 4.496 2.781 8.876 1.00 90.69 101 SER A O 1
ATOM 790 N N . VAL A 1 102 ? 6.692 2.336 8.752 1.00 87.62 102 VAL A N 1
ATOM 791 C CA . VAL A 1 102 ? 6.784 2.532 7.298 1.00 87.62 102 VAL A CA 1
ATOM 792 C C . VAL A 1 102 ? 6.135 1.366 6.536 1.00 87.62 102 VAL A C 1
ATOM 794 O O . VAL A 1 102 ? 5.852 0.312 7.113 1.00 87.62 102 VAL A O 1
ATOM 797 N N . ASN A 1 103 ? 5.903 1.548 5.230 1.00 87.50 103 ASN A N 1
ATOM 798 C CA . ASN A 1 103 ? 5.411 0.511 4.308 1.00 87.50 103 ASN A CA 1
ATOM 799 C C . ASN A 1 103 ? 4.095 -0.153 4.757 1.00 87.50 103 ASN A C 1
ATOM 801 O O . ASN A 1 103 ? 3.945 -1.371 4.717 1.00 87.50 103 ASN A O 1
ATOM 805 N N . GLN A 1 104 ? 3.137 0.655 5.216 1.00 92.81 104 GLN A N 1
ATOM 806 C CA . GLN A 1 104 ? 1.828 0.178 5.684 1.00 92.81 104 GLN A CA 1
ATOM 807 C C . GLN A 1 104 ? 0.703 0.368 4.657 1.00 92.81 104 GLN A C 1
ATOM 809 O O . GLN A 1 104 ? -0.458 0.213 5.024 1.00 92.81 104 GLN A O 1
ATOM 814 N N . ILE A 1 105 ? 1.011 0.707 3.398 1.00 94.00 105 ILE A N 1
ATOM 815 C CA . ILE A 1 105 ? -0.017 1.025 2.392 1.00 94.00 105 ILE A CA 1
ATOM 816 C C . ILE A 1 105 ? -0.954 -0.163 2.130 1.00 94.00 105 ILE A C 1
ATOM 818 O O . ILE A 1 105 ? -2.164 0.008 2.186 1.00 94.00 105 ILE A O 1
ATOM 822 N N . ASP A 1 106 ? -0.431 -1.384 2.026 1.00 93.44 106 ASP A N 1
ATOM 823 C CA . ASP A 1 106 ? -1.254 -2.588 1.864 1.00 93.44 106 ASP A CA 1
ATOM 824 C C . ASP A 1 106 ? -2.176 -2.820 3.071 1.00 93.44 106 ASP A C 1
ATOM 826 O O . ASP A 1 106 ? -3.355 -3.149 2.920 1.00 93.44 106 ASP A O 1
ATOM 830 N N . SER A 1 107 ? -1.655 -2.622 4.291 1.00 93.88 107 SER A N 1
ATOM 831 C CA . SER A 1 107 ? -2.448 -2.718 5.526 1.00 93.88 107 SER A CA 1
ATOM 832 C C . SER A 1 107 ? -3.560 -1.666 5.548 1.00 93.88 107 SER A C 1
ATOM 834 O O . SER A 1 107 ? -4.686 -1.969 5.942 1.00 93.88 107 SER A O 1
ATOM 836 N N . TRP A 1 108 ? -3.241 -0.436 5.126 1.00 95.50 108 TRP A N 1
ATOM 837 C CA . TRP A 1 108 ? -4.205 0.651 4.985 1.00 95.50 108 TRP A CA 1
ATOM 838 C C . TRP A 1 108 ? -5.307 0.269 4.005 1.00 95.50 108 TRP A C 1
ATOM 840 O O . TRP A 1 108 ? -6.475 0.301 4.381 1.00 95.50 108 TRP A O 1
ATOM 850 N N . ASN A 1 109 ? -4.940 -0.152 2.793 1.00 95.44 109 ASN A N 1
ATOM 851 C CA . ASN A 1 109 ? -5.882 -0.524 1.743 1.00 95.44 109 ASN A CA 1
ATOM 852 C C . ASN A 1 109 ? -6.844 -1.618 2.227 1.00 95.44 109 ASN A C 1
ATOM 854 O O . ASN A 1 109 ? -8.050 -1.515 2.021 1.00 95.44 109 ASN A O 1
ATOM 858 N N . GLY A 1 110 ? -6.339 -2.626 2.947 1.00 93.50 110 GLY A N 1
ATOM 859 C CA . GLY A 1 110 ? -7.186 -3.676 3.513 1.00 93.50 110 GLY A CA 1
ATOM 860 C C . GLY A 1 110 ? -8.169 -3.176 4.565 1.00 93.50 110 GLY A C 1
ATOM 861 O O . GLY A 1 110 ? -9.338 -3.564 4.540 1.00 93.50 110 GLY A O 1
ATOM 862 N N . GLN A 1 111 ? -7.740 -2.310 5.483 1.00 93.69 111 GLN A N 1
ATOM 863 C CA . GLN A 1 111 ? -8.650 -1.723 6.475 1.00 93.69 111 GLN A CA 1
ATOM 864 C C . GLN A 1 111 ? -9.671 -0.793 5.825 1.00 93.69 111 GLN A C 1
ATOM 866 O O . GLN A 1 111 ? -10.848 -0.853 6.169 1.00 93.69 111 GLN A O 1
ATOM 871 N N . TRP A 1 112 ? -9.230 0.018 4.865 1.00 93.69 112 TRP A N 1
ATOM 872 C CA . TRP A 1 112 ? -10.074 0.952 4.136 1.00 93.69 112 TRP A CA 1
ATOM 873 C C . TRP A 1 112 ? -11.184 0.230 3.378 1.00 93.69 112 TRP A C 1
ATOM 875 O O . TRP A 1 112 ? -12.355 0.533 3.573 1.00 93.69 112 TRP A O 1
ATOM 885 N N . ILE A 1 113 ? -10.847 -0.803 2.605 1.00 92.38 113 ILE A N 1
ATOM 886 C CA . ILE A 1 113 ? -11.853 -1.576 1.868 1.00 92.38 113 ILE A CA 1
ATOM 887 C C . ILE A 1 113 ? -12.793 -2.322 2.816 1.00 92.38 113 ILE A C 1
ATOM 889 O O . ILE A 1 113 ? -13.995 -2.369 2.575 1.00 92.38 113 ILE A O 1
ATOM 893 N N . SER A 1 114 ? -12.291 -2.833 3.944 1.00 90.62 114 SER A N 1
ATOM 894 C CA . SER A 1 114 ? -13.160 -3.446 4.964 1.00 90.62 114 SER A CA 1
ATOM 895 C C . SER A 1 114 ? -14.165 -2.449 5.538 1.00 90.62 114 SER A C 1
ATOM 897 O O . SER A 1 114 ? -15.310 -2.807 5.805 1.00 90.62 114 SER A O 1
ATOM 899 N N . PHE A 1 115 ? -13.731 -1.205 5.737 1.00 89.69 115 PHE A N 1
ATOM 900 C CA . PHE A 1 115 ? -14.585 -0.117 6.184 1.00 89.69 115 PHE A CA 1
ATOM 901 C C . PHE A 1 115 ? -15.624 0.235 5.114 1.00 89.69 115 PHE A C 1
ATOM 903 O O . PHE A 1 115 ? -16.813 0.176 5.408 1.00 89.69 115 PHE A O 1
ATOM 910 N N . CYS A 1 116 ? -15.213 0.479 3.867 1.00 88.38 116 CYS A N 1
ATOM 911 C CA . CYS A 1 116 ? -16.135 0.762 2.764 1.00 88.38 116 CYS A CA 1
ATOM 912 C C . CYS A 1 116 ? -17.209 -0.325 2.610 1.00 88.38 116 CYS A C 1
ATOM 914 O O . CYS A 1 116 ? -18.388 -0.004 2.527 1.00 88.38 116 CYS A O 1
ATOM 916 N N . LEU A 1 117 ? -16.828 -1.606 2.655 1.00 86.25 117 LEU A N 1
ATOM 917 C CA . LEU A 1 117 ? -17.775 -2.722 2.545 1.00 86.25 117 LEU A CA 1
ATOM 918 C C . LEU A 1 117 ? -18.750 -2.795 3.726 1.00 86.25 117 LEU A C 1
ATOM 920 O O . LEU A 1 117 ? -19.923 -3.108 3.541 1.00 86.25 117 LEU A O 1
ATOM 924 N N . LYS A 1 118 ? -18.290 -2.499 4.949 1.00 85.06 118 LYS A N 1
ATOM 925 C CA . LYS A 1 118 ? -19.149 -2.497 6.143 1.00 85.06 118 LYS A CA 1
ATOM 926 C C . LYS A 1 118 ? -20.275 -1.463 6.036 1.00 85.06 118 LYS A C 1
ATOM 928 O O . LYS A 1 118 ? -21.371 -1.725 6.522 1.00 85.06 118 LYS A O 1
ATOM 933 N N . TYR A 1 119 ? -19.996 -0.325 5.410 1.00 83.69 119 TYR A N 1
ATOM 934 C CA . TYR A 1 119 ? -20.898 0.822 5.321 1.00 83.69 119 TYR A CA 1
ATOM 935 C C . TYR A 1 119 ? -21.395 1.071 3.884 1.00 83.69 119 TYR A C 1
ATOM 937 O O . TYR A 1 119 ? -21.860 2.157 3.563 1.00 83.69 119 TYR A O 1
ATOM 945 N N . GLN A 1 120 ? -21.325 0.068 3.001 1.00 80.44 120 GLN A N 1
ATOM 946 C CA . GLN A 1 120 ? -21.679 0.203 1.578 1.00 80.44 120 GLN A CA 1
ATOM 947 C C . GLN A 1 120 ? -23.142 0.615 1.324 1.00 80.44 120 GLN A C 1
ATOM 949 O O . GLN A 1 120 ? -23.469 1.094 0.243 1.00 80.44 120 GLN A O 1
ATOM 954 N N . ASN A 1 121 ? -24.021 0.407 2.309 1.00 81.25 121 ASN A N 1
ATOM 955 C CA . ASN A 1 121 ? -25.441 0.760 2.240 1.00 81.25 121 ASN A CA 1
ATOM 956 C C . ASN A 1 121 ? -25.752 2.118 2.895 1.00 81.25 121 ASN A C 1
ATOM 958 O O . ASN A 1 121 ? -26.909 2.548 2.896 1.00 81.25 121 ASN A O 1
ATOM 962 N N . ASP A 1 122 ? -24.750 2.780 3.470 1.00 79.50 122 ASP A N 1
ATOM 963 C CA . ASP A 1 122 ? -24.924 4.035 4.184 1.00 79.50 122 ASP A CA 1
ATOM 964 C C . ASP A 1 122 ? -24.864 5.204 3.196 1.00 79.50 122 ASP A C 1
ATOM 966 O O . ASP A 1 122 ? -24.107 5.197 2.226 1.00 79.50 122 ASP A O 1
ATOM 970 N N . LYS A 1 123 ? -25.686 6.233 3.430 1.00 71.56 123 LYS A N 1
ATOM 971 C CA . LYS A 1 123 ? -25.772 7.395 2.528 1.00 71.56 123 LYS A CA 1
ATOM 972 C C . LYS A 1 123 ? -24.526 8.281 2.574 1.00 71.56 123 LYS A C 1
ATOM 974 O O . LYS A 1 123 ? -24.229 8.945 1.588 1.00 71.56 123 LYS A O 1
ATOM 979 N N . GLU A 1 124 ? -23.825 8.291 3.705 1.00 76.38 124 GLU A N 1
ATOM 980 C CA . GLU A 1 124 ? -22.561 8.995 3.914 1.00 76.38 124 GLU A CA 1
ATOM 981 C C . GLU A 1 124 ? -21.655 8.166 4.825 1.00 76.38 124 GLU A C 1
ATOM 983 O O . GLU A 1 124 ? -22.103 7.607 5.826 1.00 76.38 124 GLU A O 1
ATOM 988 N N . LEU A 1 125 ? -20.368 8.112 4.485 1.00 76.88 125 LEU A N 1
ATOM 989 C CA . LEU A 1 125 ? -19.347 7.461 5.297 1.00 76.88 125 LEU A CA 1
ATOM 990 C C . LEU A 1 125 ? -18.791 8.455 6.322 1.00 76.88 125 LEU A C 1
ATOM 992 O O . LEU A 1 125 ? -18.132 9.425 5.943 1.00 76.88 125 LEU A O 1
ATOM 996 N N . ASP A 1 126 ? -18.985 8.196 7.618 1.00 82.69 126 ASP A N 1
ATOM 997 C CA . ASP A 1 126 ? -18.292 8.961 8.659 1.00 82.69 126 ASP A CA 1
ATOM 998 C C . ASP A 1 126 ? -16.867 8.434 8.863 1.00 82.69 126 ASP A C 1
ATOM 1000 O O . ASP A 1 126 ? -16.593 7.485 9.603 1.00 82.69 126 ASP A O 1
ATOM 1004 N N . TYR A 1 127 ? -15.914 9.095 8.211 1.00 79.38 127 TYR A N 1
ATOM 1005 C CA . TYR A 1 127 ? -14.504 8.742 8.320 1.00 79.38 127 TYR A CA 1
ATOM 1006 C C . TYR A 1 127 ? -13.921 8.981 9.716 1.00 79.38 127 TYR A C 1
ATOM 1008 O O . TYR A 1 127 ? -12.804 8.531 9.975 1.00 79.38 127 TYR A O 1
ATOM 1016 N N . ASN A 1 128 ? -14.578 9.734 10.603 1.00 80.12 128 ASN A N 1
ATOM 1017 C CA . ASN A 1 128 ? -14.063 10.012 11.949 1.00 80.12 128 ASN A CA 1
ATOM 1018 C C . ASN A 1 128 ? -14.113 8.792 12.862 1.00 80.12 128 ASN A C 1
ATOM 1020 O O . ASN A 1 128 ? -13.242 8.655 13.721 1.00 80.12 128 ASN A O 1
ATOM 1024 N N . GLU 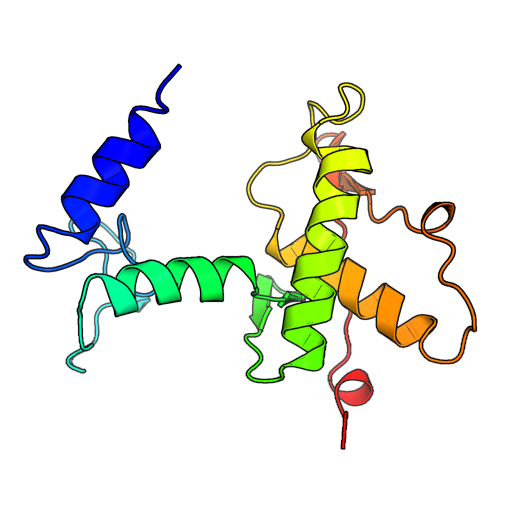A 1 129 ? -15.038 7.869 12.610 1.00 78.31 129 GLU A N 1
ATOM 1025 C CA . GLU A 1 129 ? -15.082 6.575 13.292 1.00 78.31 129 GLU A CA 1
ATOM 1026 C C . GLU A 1 129 ? -13.985 5.614 12.807 1.00 78.31 129 GLU A C 1
ATOM 1028 O O . GLU A 1 129 ? -13.638 4.646 13.491 1.00 78.31 129 GLU A O 1
ATOM 1033 N N . PHE A 1 130 ? -13.400 5.874 11.634 1.00 87.88 130 PHE A N 1
ATOM 1034 C CA . PHE A 1 130 ? -12.362 5.027 11.067 1.00 87.88 130 PHE A CA 1
ATOM 1035 C C . PHE A 1 130 ? -10.991 5.328 11.684 1.00 87.88 130 PHE A C 1
ATOM 1037 O O . PHE A 1 130 ? -10.285 6.252 11.277 1.00 87.88 130 PHE A O 1
ATOM 1044 N N . ASN A 1 131 ? -10.592 4.503 12.656 1.00 90.00 131 ASN A N 1
ATOM 1045 C CA . ASN A 1 131 ? -9.254 4.524 13.242 1.00 90.00 131 ASN A CA 1
ATOM 1046 C C . ASN A 1 131 ? -8.626 3.117 13.260 1.00 90.00 131 ASN A C 1
ATOM 1048 O O . ASN A 1 131 ? -8.800 2.375 14.228 1.00 90.00 131 ASN A O 1
ATOM 1052 N N . PRO A 1 132 ? -7.878 2.729 12.212 1.00 92.81 132 PRO A N 1
ATOM 1053 C CA . PRO A 1 132 ? -7.285 1.400 12.112 1.00 92.81 132 PRO A CA 1
ATOM 1054 C C . PRO A 1 132 ? -5.911 1.289 12.798 1.00 92.81 132 PRO A C 1
ATOM 1056 O O . PRO A 1 132 ? -5.172 0.343 12.523 1.00 92.81 132 PRO A O 1
ATOM 1059 N N . ILE A 1 133 ? -5.522 2.252 13.640 1.00 93.56 133 ILE A N 1
ATOM 1060 C CA . ILE A 1 133 ? -4.204 2.271 14.281 1.00 93.56 133 ILE A CA 1
ATOM 1061 C C . ILE A 1 133 ? -4.181 1.365 15.513 1.00 93.56 133 ILE A C 1
ATOM 1063 O O . ILE A 1 133 ? -5.064 1.413 16.364 1.00 93.56 133 ILE A O 1
ATOM 1067 N N . GLU A 1 134 ? -3.118 0.579 15.637 1.00 93.25 134 GLU A N 1
ATOM 1068 C CA . GLU A 1 134 ? -2.813 -0.221 16.819 1.00 93.25 134 GLU A CA 1
ATOM 1069 C C . GLU A 1 134 ? -1.343 -0.062 17.223 1.00 93.25 134 GLU A C 1
ATOM 1071 O O . GLU A 1 134 ? -0.494 0.339 16.421 1.00 93.25 134 GLU A O 1
ATOM 1076 N N . ALA A 1 135 ? -1.038 -0.387 18.478 1.00 91.12 135 ALA A N 1
ATOM 1077 C CA . ALA A 1 135 ? 0.336 -0.505 18.943 1.00 91.12 135 ALA A CA 1
ATOM 1078 C C . ALA A 1 135 ? 0.862 -1.921 18.664 1.00 91.12 135 ALA A C 1
ATOM 1080 O O . ALA A 1 135 ? 0.182 -2.911 18.942 1.00 91.12 135 ALA A O 1
ATOM 1081 N N . ASP A 1 136 ? 2.078 -2.030 18.133 1.00 85.50 136 ASP A N 1
ATOM 1082 C CA . ASP A 1 136 ? 2.778 -3.307 18.030 1.00 85.50 136 ASP A CA 1
ATOM 1083 C C . ASP A 1 136 ? 3.360 -3.749 19.390 1.00 85.50 136 ASP A C 1
ATOM 1085 O O . ASP A 1 136 ? 3.275 -3.043 20.400 1.00 85.50 136 ASP A O 1
ATOM 1089 N N . LYS A 1 137 ? 3.991 -4.932 19.425 1.00 83.25 137 LYS A N 1
ATOM 1090 C CA . LYS A 1 137 ? 4.623 -5.479 20.643 1.00 83.25 137 LYS A CA 1
ATOM 1091 C C . LYS A 1 137 ? 5.698 -4.553 21.236 1.00 83.25 137 LYS A C 1
ATOM 1093 O O . LYS A 1 137 ? 5.960 -4.616 22.432 1.00 83.25 137 LYS A O 1
ATOM 1098 N N . ASN A 1 138 ? 6.286 -3.691 20.411 1.00 84.38 138 ASN A N 1
ATOM 1099 C CA . ASN A 1 138 ? 7.331 -2.740 20.771 1.00 84.38 138 ASN A CA 1
ATOM 1100 C C . ASN A 1 138 ? 6.773 -1.325 21.019 1.00 84.38 138 ASN A C 1
ATOM 1102 O O . ASN A 1 138 ? 7.548 -0.381 21.159 1.00 84.38 138 ASN A O 1
ATOM 1106 N N . LYS A 1 139 ? 5.442 -1.168 21.101 1.00 82.88 139 LYS A N 1
ATOM 1107 C CA . LYS A 1 139 ? 4.727 0.108 21.267 1.00 82.88 139 LYS A CA 1
ATOM 1108 C C . LYS A 1 139 ? 4.909 1.097 20.105 1.00 82.88 139 LYS A C 1
ATOM 1110 O O . LYS A 1 139 ? 4.620 2.284 20.272 1.00 82.88 139 LYS A O 1
ATOM 1115 N N . ASN A 1 140 ? 5.349 0.640 18.933 1.00 87.50 140 ASN A N 1
ATOM 1116 C CA . ASN A 1 140 ? 5.289 1.446 17.714 1.00 87.50 140 ASN A CA 1
ATOM 1117 C C . ASN A 1 140 ? 3.863 1.450 17.171 1.00 87.50 140 ASN A C 1
ATOM 1119 O O . ASN A 1 140 ? 3.121 0.482 17.342 1.00 87.50 140 ASN A O 1
ATOM 1123 N N . LEU A 1 141 ? 3.483 2.525 16.484 1.00 93.06 141 LEU A N 1
ATOM 1124 C CA . LEU A 1 141 ? 2.174 2.593 15.846 1.00 93.06 141 LEU A CA 1
ATOM 1125 C C . LEU A 1 141 ? 2.223 1.837 14.515 1.00 93.06 141 LEU A C 1
ATOM 1127 O O . LEU A 1 141 ? 3.188 1.947 13.755 1.00 93.06 141 LEU A O 1
ATOM 1131 N N . ARG A 1 142 ? 1.174 1.084 14.205 1.00 93.56 142 ARG A N 1
ATOM 1132 C CA . ARG A 1 142 ? 0.991 0.432 12.905 1.00 93.56 142 ARG A CA 1
ATOM 1133 C C . ARG A 1 142 ? -0.483 0.378 12.537 1.00 93.56 142 ARG A C 1
ATOM 1135 O O . ARG A 1 142 ? -1.350 0.609 13.373 1.00 93.56 142 ARG A O 1
ATOM 1142 N N . ILE A 1 143 ? -0.756 0.035 11.286 1.00 93.94 143 ILE A N 1
ATOM 1143 C CA . ILE A 1 143 ? -2.118 -0.203 10.823 1.00 93.94 143 ILE A CA 1
ATOM 1144 C C . ILE A 1 143 ? -2.470 -1.662 11.095 1.00 93.94 143 ILE A C 1
ATOM 1146 O O . ILE A 1 143 ? -1.708 -2.569 10.745 1.00 93.94 143 ILE A O 1
ATOM 1150 N N . LYS A 1 144 ? -3.630 -1.889 11.711 1.00 92.56 144 LYS A N 1
ATOM 1151 C CA . LYS A 1 144 ? -4.174 -3.222 11.957 1.00 92.56 144 LYS A CA 1
ATOM 1152 C C . LYS A 1 144 ? -4.291 -3.996 10.645 1.00 92.56 144 LYS A C 1
ATOM 1154 O O . LYS A 1 144 ? -4.747 -3.469 9.634 1.00 92.56 144 LYS A O 1
ATOM 1159 N N . LYS A 1 145 ? -3.942 -5.281 10.645 1.00 86.62 145 LYS A N 1
ATOM 1160 C CA . LYS A 1 145 ? -4.151 -6.143 9.470 1.00 86.62 145 LYS A CA 1
ATOM 1161 C C . LYS A 1 145 ? -5.634 -6.472 9.301 1.00 86.62 145 LYS A C 1
ATOM 1163 O O . LYS A 1 145 ? -6.323 -6.746 10.285 1.00 86.62 145 LYS A O 1
ATOM 1168 N N . SER A 1 146 ? -6.139 -6.386 8.069 1.00 84.44 146 SER A N 1
ATOM 1169 C CA . SER A 1 146 ? -7.546 -6.684 7.800 1.00 84.44 146 SER A CA 1
ATOM 1170 C C . SER A 1 146 ? -7.813 -8.186 7.868 1.00 84.44 146 SER A C 1
ATOM 1172 O O . SER A 1 146 ? -7.014 -8.995 7.398 1.00 84.44 146 SER A O 1
ATOM 1174 N N . LYS A 1 147 ? -8.970 -8.538 8.437 1.00 81.31 147 LYS A N 1
ATOM 1175 C CA . LYS A 1 147 ? -9.514 -9.900 8.467 1.00 81.31 147 LYS A CA 1
ATOM 1176 C C . LYS A 1 147 ? -10.444 -10.195 7.293 1.00 81.31 147 LYS A C 1
ATOM 1178 O O . LYS A 1 147 ? -11.219 -11.139 7.400 1.00 81.31 147 LYS A O 1
ATOM 1183 N N . LEU A 1 148 ? -10.423 -9.366 6.242 1.00 69.25 148 LEU A N 1
ATOM 1184 C CA . LEU A 1 148 ? -11.251 -9.496 5.039 1.00 69.25 148 LEU A CA 1
ATOM 1185 C C . LEU A 1 148 ? -11.414 -10.978 4.670 1.00 69.25 148 LEU A C 1
ATOM 1187 O O . LEU A 1 148 ? -10.475 -11.637 4.222 1.00 69.25 148 LEU A O 1
ATOM 1191 N N . ALA A 1 149 ? -12.593 -11.525 4.968 1.00 51.62 149 ALA A N 1
ATOM 1192 C CA . ALA A 1 149 ? -12.892 -12.924 4.737 1.00 51.62 149 ALA A CA 1
ATOM 1193 C C . ALA A 1 149 ? -13.242 -13.092 3.258 1.00 51.62 149 ALA A C 1
ATOM 1195 O O . ALA A 1 149 ? -13.927 -12.245 2.686 1.00 51.62 149 ALA A O 1
ATOM 1196 N N . LYS A 1 150 ? -12.821 -14.209 2.648 1.00 45.34 150 LYS A N 1
ATOM 1197 C CA . LYS A 1 150 ? -13.136 -14.552 1.247 1.00 45.34 150 LYS A CA 1
ATOM 1198 C C . LYS A 1 150 ? -14.624 -14.383 0.891 1.00 45.34 150 LYS A C 1
ATOM 1200 O O . LYS A 1 150 ? -14.930 -14.108 -0.259 1.00 45.34 150 LYS A O 1
ATOM 1205 N N . SER A 1 151 ? -15.535 -14.513 1.859 1.00 42.97 151 SER A N 1
ATOM 1206 C CA . SER A 1 151 ? -16.984 -14.368 1.669 1.00 42.97 151 SER A CA 1
ATOM 1207 C C . SER A 1 151 ? -17.469 -12.931 1.436 1.00 42.97 151 SER A C 1
ATOM 1209 O O . SER A 1 151 ? -18.553 -12.753 0.897 1.00 42.97 151 SER A O 1
ATOM 1211 N N . SER A 1 152 ? -16.708 -11.910 1.843 1.00 47.97 152 SER A N 1
ATOM 1212 C CA . SER A 1 152 ? -17.103 -10.493 1.728 1.00 47.97 152 SER A CA 1
ATOM 1213 C C . SER A 1 152 ? -16.701 -9.851 0.396 1.00 47.97 152 SER A C 1
ATOM 1215 O O . SER A 1 152 ? -17.074 -8.717 0.133 1.00 47.97 152 SER A O 1
ATOM 1217 N N . LEU A 1 153 ? -15.928 -10.567 -0.426 1.00 51.03 153 LEU A N 1
ATOM 1218 C CA . LEU A 1 153 ? -15.407 -10.118 -1.722 1.00 51.03 153 LEU A CA 1
ATOM 1219 C C . LEU A 1 153 ? -16.202 -10.665 -2.915 1.00 51.03 153 LEU A C 1
ATOM 1221 O O . LEU A 1 153 ? -15.802 -10.447 -4.056 1.00 51.03 153 LEU A O 1
ATOM 1225 N N . CYS A 1 154 ? -17.317 -11.361 -2.672 1.00 38.28 154 CYS A N 1
ATOM 1226 C CA . CYS A 1 154 ? -18.277 -11.719 -3.714 1.00 38.28 154 CYS A CA 1
ATOM 1227 C C . CYS A 1 154 ? -19.031 -10.459 -4.166 1.00 38.28 154 CYS A C 1
ATOM 1229 O O . CYS A 1 154 ? -20.209 -10.289 -3.867 1.00 38.28 154 CYS A O 1
ATOM 1231 N N . ILE A 1 155 ? -18.328 -9.557 -4.846 1.00 42.06 155 ILE A N 1
ATOM 1232 C CA . ILE A 1 155 ? -18.932 -8.531 -5.688 1.00 42.06 155 ILE A CA 1
ATOM 1233 C C . ILE A 1 155 ? -19.246 -9.263 -6.997 1.00 42.06 155 ILE A C 1
ATOM 1235 O O . ILE A 1 155 ? -18.358 -9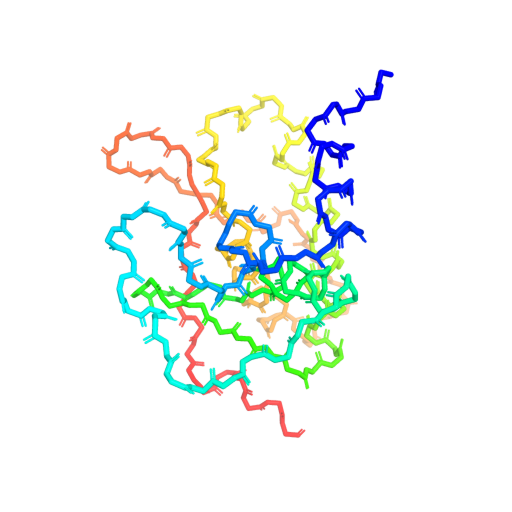.482 -7.821 1.00 42.06 155 ILE A O 1
ATOM 1239 N N . SER A 1 156 ? -20.467 -9.795 -7.071 1.00 35.44 156 SER A N 1
ATOM 1240 C CA . SER A 1 156 ? -21.059 -10.437 -8.251 1.00 35.44 156 SER A CA 1
ATOM 1241 C C . SER A 1 156 ? -21.512 -9.410 -9.273 1.00 35.44 156 SER A C 1
ATOM 1243 O O . SER A 1 156 ? -22.160 -8.441 -8.815 1.00 35.44 156 SER A O 1
#

Secondary structure (DSSP, 8-state):
---HHHHHHHHHHHS-SS--TTTSTTSPPSSSS-GGG--SS-----HHHHHHHHHHHHT-EEBTTS-EE----HHHHHHHHHHHHHHIIIIIT-GGGTTBPSS-HHHHHHHHHHHHHHTTTSSS--TTS---EEE-TTS-EEEPPB---GGGG---

pLDDT: mean 83.2, std 13.4, range [35.44, 95.56]

Radius of gyration: 17.72 Å; chains: 1; bounding box: 48×40×42 Å

Sequence (156 aa):
MVNKKLQDFIEKAESVKDPDASIAIGYPATEGATSGQVTTIQIPYSSDVIYLSWIGSGCAIGIEGGLSIYFDNKEVLLSIYEGWKIYREKYLNNNAYKKLSVNQIDSWNGQWISFCLKYQNDKELDYNEFNPIEADKNKNLRIKKSKLAKSSLCIS